Protein AF-A0A914EWS9-F1 (afdb_monomer)

Secondary structure (DSSP, 8-state):
--PPP----------------------S---HHHHHHHHHHHHHHHHHHHHHHS---------SS------------PPPGGG--HHHHHHHHHHHHHHHHHHHHHHHHHHHHHHHHHHHHHHHHHHHHHHHHHHHHHHHHHHHS-GGGSPPP---

Solvent-accessible surface area (backbone atoms only — not comparable to full-atom values): 10194 Å² total; per-residue (Å²): 140,83,80,84,82,80,80,87,74,85,79,76,70,78,76,70,75,77,69,80,69,70,83,88,68,89,67,94,81,73,56,72,68,57,56,52,50,51,54,51,52,51,52,54,55,49,53,55,50,46,69,75,68,51,80,75,71,86,74,88,74,91,90,71,101,62,78,81,75,84,73,72,75,78,74,82,78,74,79,55,82,90,63,68,40,71,70,46,52,56,52,51,53,53,50,53,52,51,50,49,53,52,51,50,54,51,49,52,55,51,52,53,50,50,52,51,50,55,51,50,54,52,51,50,53,52,51,52,52,52,52,49,54,51,50,52,50,51,50,50,49,62,72,72,51,69,80,88,73,64,81,73,82,85,82,128

Radius of gyration: 30.49 Å; Cα contacts (8 Å, |Δi|>4): 4; chains: 1; bounding box: 74×43×93 Å

pLDDT: mean 74.41, std 20.82, range [34.72, 98.31]

Structure (mmCIF, N/CA/C/O backbone):
data_AF-A0A914EWS9-F1
#
_entry.id   AF-A0A914EWS9-F1
#
loop_
_atom_site.group_PDB
_atom_site.id
_atom_site.type_symbol
_atom_site.label_atom_id
_atom_site.label_alt_id
_atom_site.label_comp_id
_atom_site.label_asym_id
_atom_site.label_entity_id
_atom_site.label_seq_id
_atom_site.pdbx_PDB_ins_code
_atom_site.Cartn_x
_atom_site.Cartn_y
_atom_site.Cartn_z
_atom_site.occupancy
_atom_site.B_iso_or_equiv
_atom_site.auth_seq_id
_atom_site.auth_comp_id
_atom_site.auth_asym_id
_atom_site.auth_atom_id
_atom_site.pdbx_PDB_model_num
ATOM 1 N N . MET A 1 1 ? 45.699 1.442 -22.503 1.00 47.38 1 MET A N 1
ATOM 2 C CA . MET A 1 1 ? 45.868 1.583 -21.037 1.00 47.38 1 MET A CA 1
ATOM 3 C C . MET A 1 1 ? 46.146 3.056 -20.791 1.00 47.38 1 MET A C 1
ATOM 5 O O . MET A 1 1 ? 47.055 3.555 -21.425 1.00 47.38 1 MET A O 1
ATOM 9 N N . VAL A 1 2 ? 45.344 3.849 -20.080 1.00 37.62 2 VAL A N 1
ATOM 10 C CA . VAL A 1 2 ? 44.837 3.710 -18.704 1.00 37.62 2 VAL A CA 1
ATOM 11 C C . VAL A 1 2 ? 43.568 4.579 -18.574 1.00 37.62 2 VAL A C 1
ATOM 13 O O . VAL A 1 2 ? 43.561 5.704 -19.063 1.00 37.62 2 VAL A O 1
ATOM 16 N N . TRP A 1 3 ? 42.506 4.079 -17.934 1.00 38.84 3 TRP A N 1
ATOM 17 C CA . TRP A 1 3 ? 41.390 4.910 -17.453 1.00 38.84 3 TRP A CA 1
ATOM 18 C C . TRP A 1 3 ? 41.707 5.326 -16.009 1.00 38.84 3 TRP A C 1
ATOM 20 O O . TRP A 1 3 ? 42.103 4.447 -15.239 1.00 38.84 3 TRP A O 1
ATOM 30 N N . PRO A 1 4 ? 41.580 6.607 -15.614 1.00 47.47 4 PRO A N 1
ATOM 31 C CA . PRO A 1 4 ? 41.816 6.995 -14.230 1.00 47.47 4 PRO A CA 1
ATOM 32 C C . PRO A 1 4 ? 40.690 6.442 -13.350 1.00 47.47 4 PRO A C 1
ATOM 34 O O . PRO A 1 4 ? 39.513 6.488 -13.716 1.00 47.47 4 PRO A O 1
ATOM 37 N N . GLY A 1 5 ? 41.092 5.852 -12.225 1.00 40.59 5 GLY A N 1
ATOM 38 C CA . GLY A 1 5 ? 40.233 5.127 -11.299 1.00 40.59 5 GLY A CA 1
ATOM 39 C C . GLY A 1 5 ? 39.114 5.992 -10.734 1.00 40.59 5 GLY A C 1
ATOM 40 O O . GLY A 1 5 ? 39.328 7.124 -10.307 1.00 40.59 5 GLY A O 1
ATOM 41 N N . VAL A 1 6 ? 37.910 5.426 -10.725 1.00 52.25 6 VAL A N 1
ATOM 42 C CA . VAL A 1 6 ? 36.834 5.879 -9.847 1.00 52.25 6 VAL A CA 1
ATOM 43 C C . VAL A 1 6 ? 37.010 5.079 -8.564 1.00 52.25 6 VAL A C 1
ATOM 45 O O . VAL A 1 6 ? 36.790 3.865 -8.533 1.00 52.25 6 VAL A O 1
ATOM 48 N N . ASP A 1 7 ? 37.492 5.749 -7.524 1.00 42.06 7 ASP A N 1
ATOM 49 C CA . ASP A 1 7 ? 37.582 5.159 -6.201 1.00 42.06 7 ASP A CA 1
ATOM 50 C C . ASP A 1 7 ? 36.176 4.822 -5.709 1.00 42.06 7 ASP A C 1
ATOM 52 O O . ASP A 1 7 ? 35.284 5.666 -5.585 1.00 42.06 7 ASP A O 1
ATOM 56 N N . SER A 1 8 ? 35.985 3.533 -5.447 1.00 51.78 8 SER A N 1
ATOM 57 C CA . SER A 1 8 ? 34.829 2.997 -4.752 1.00 51.78 8 SER A CA 1
ATOM 58 C C . SER A 1 8 ? 34.894 3.412 -3.287 1.00 51.78 8 SER A C 1
ATOM 60 O O . SER A 1 8 ? 35.422 2.690 -2.451 1.00 51.78 8 SER A O 1
ATOM 62 N N . THR A 1 9 ? 34.300 4.553 -2.956 1.00 47.75 9 THR A N 1
ATOM 63 C CA . THR A 1 9 ? 33.787 4.796 -1.603 1.00 47.75 9 THR A CA 1
ATOM 64 C C . THR A 1 9 ? 32.294 5.059 -1.707 1.00 47.75 9 THR A C 1
ATOM 66 O O . THR A 1 9 ? 31.791 6.177 -1.676 1.00 47.75 9 THR A O 1
ATOM 69 N N . ASN A 1 10 ? 31.563 3.960 -1.885 1.00 41.97 10 ASN A N 1
ATOM 70 C CA . ASN A 1 10 ? 30.116 3.924 -1.772 1.00 41.97 10 ASN A CA 1
ATOM 71 C C . ASN A 1 10 ? 29.749 4.112 -0.293 1.00 41.97 10 ASN A C 1
ATOM 73 O O . ASN A 1 10 ? 29.428 3.157 0.408 1.00 41.97 10 ASN A O 1
ATOM 77 N N . ASN A 1 11 ? 29.851 5.344 0.203 1.00 45.88 11 ASN A N 1
ATOM 78 C CA . ASN A 1 11 ? 29.368 5.719 1.525 1.00 45.88 11 ASN A CA 1
ATOM 79 C C . ASN A 1 11 ? 27.869 6.029 1.415 1.00 45.88 11 ASN A C 1
ATOM 81 O O . ASN A 1 11 ? 27.413 7.156 1.593 1.00 45.88 11 ASN A O 1
ATOM 85 N N . TYR A 1 12 ? 27.096 5.007 1.038 1.00 36.50 12 TYR A N 1
ATOM 86 C CA . TYR A 1 12 ? 25.647 5.034 1.164 1.00 36.50 12 TYR A CA 1
ATOM 87 C C . 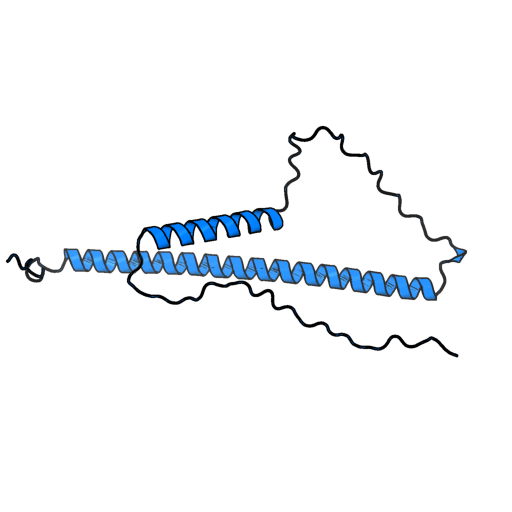TYR A 1 12 ? 25.329 4.709 2.620 1.00 36.50 12 TYR A C 1
ATOM 89 O O . TYR A 1 12 ? 24.977 3.585 2.969 1.00 36.50 12 TYR A O 1
ATOM 97 N N . SER A 1 13 ? 25.519 5.700 3.489 1.00 34.72 13 SER A N 1
ATOM 98 C CA . SER A 1 13 ? 24.879 5.671 4.794 1.00 34.72 13 SER A CA 1
ATOM 99 C C . SER A 1 13 ? 23.375 5.716 4.527 1.00 34.72 13 SER A C 1
ATOM 101 O O . SER A 1 13 ? 22.908 6.689 3.920 1.00 34.72 13 SER A O 1
ATOM 103 N N . PRO A 1 14 ? 22.593 4.686 4.898 1.00 42.50 14 PRO A N 1
ATOM 104 C CA . PRO A 1 14 ? 21.165 4.872 4.961 1.00 42.50 14 PRO A CA 1
ATOM 105 C C . PRO A 1 14 ? 20.979 5.909 6.060 1.00 42.50 14 PRO A C 1
ATOM 107 O O . PRO A 1 14 ? 21.102 5.597 7.243 1.00 42.50 14 PRO A O 1
ATOM 110 N N . GLN A 1 15 ? 20.702 7.156 5.680 1.00 41.22 15 GLN A N 1
ATOM 111 C CA . GLN A 1 15 ? 19.947 8.014 6.571 1.00 41.22 15 GLN A CA 1
ATOM 112 C C . GLN A 1 15 ? 18.634 7.268 6.757 1.00 41.22 15 GLN A C 1
ATOM 114 O O . GLN A 1 15 ? 17.734 7.313 5.917 1.00 41.22 15 GLN A O 1
ATOM 119 N N . THR A 1 16 ? 18.590 6.469 7.818 1.00 43.47 16 THR A N 1
ATOM 120 C CA . THR A 1 16 ? 17.368 6.091 8.479 1.00 43.47 16 THR A CA 1
ATOM 121 C C . THR A 1 16 ? 16.658 7.415 8.668 1.00 43.47 16 THR A C 1
ATOM 123 O O . THR A 1 16 ? 17.039 8.235 9.499 1.00 43.47 16 THR A O 1
ATOM 126 N N . ALA A 1 17 ? 15.686 7.685 7.795 1.00 40.25 17 ALA A N 1
ATOM 127 C CA . ALA A 1 17 ? 14.677 8.665 8.096 1.00 40.25 17 ALA A CA 1
ATOM 128 C C . ALA A 1 17 ? 14.140 8.181 9.433 1.00 40.25 17 ALA A C 1
ATOM 130 O O . ALA A 1 17 ? 13.489 7.135 9.509 1.00 40.25 17 ALA A O 1
ATOM 131 N N . THR A 1 18 ? 14.546 8.867 10.494 1.00 48.56 18 THR A N 1
ATOM 132 C CA . THR A 1 18 ? 13.951 8.759 11.803 1.00 48.56 18 THR A CA 1
ATOM 133 C C . THR A 1 18 ? 12.521 9.210 11.580 1.00 48.56 18 THR A C 1
ATOM 135 O O . THR A 1 18 ? 12.158 10.375 11.717 1.00 48.56 18 THR A O 1
ATOM 138 N N . SER A 1 19 ? 11.686 8.274 11.11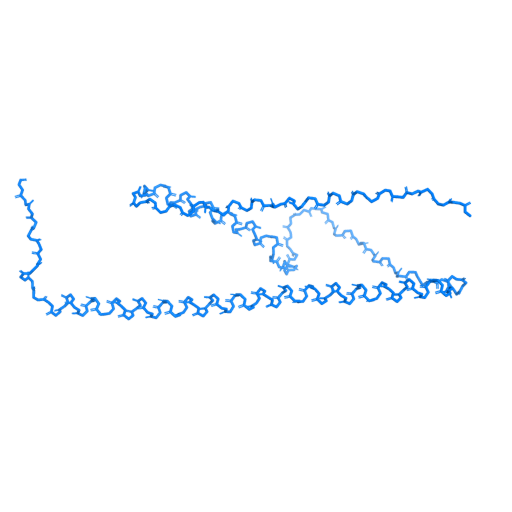8 1.00 48.00 19 SER A N 1
ATOM 139 C CA . SER A 1 19 ? 10.266 8.382 11.326 1.00 48.00 19 SER A CA 1
ATOM 140 C C . SER A 1 19 ? 10.195 8.464 12.833 1.00 48.00 19 SER A C 1
ATOM 142 O O . SER A 1 19 ? 10.530 7.496 13.522 1.00 48.00 19 SER A O 1
ATOM 144 N N . ASN A 1 20 ? 9.886 9.652 13.333 1.00 50.28 20 ASN A N 1
ATOM 145 C CA . ASN A 1 20 ? 9.499 9.853 14.711 1.00 50.28 20 ASN A CA 1
ATOM 146 C C . ASN A 1 20 ? 8.178 9.094 14.880 1.00 50.28 20 ASN A C 1
ATOM 148 O O . ASN A 1 20 ? 7.094 9.668 14.886 1.00 50.28 20 ASN A O 1
ATOM 152 N N . PHE A 1 21 ? 8.276 7.766 14.889 1.00 45.75 21 PHE A N 1
ATOM 153 C CA . PHE A 1 21 ? 7.257 6.869 15.359 1.00 45.75 21 PHE A CA 1
ATOM 154 C C . PHE A 1 21 ? 7.233 7.140 16.850 1.00 45.75 21 PHE A C 1
ATOM 156 O O . PHE A 1 21 ? 8.215 6.889 17.550 1.00 45.75 21 PHE A O 1
ATOM 163 N N . PHE A 1 22 ? 6.169 7.826 17.258 1.00 56.34 22 PHE A N 1
ATOM 164 C CA . PHE A 1 22 ? 5.946 8.325 18.602 1.00 56.34 22 PHE A CA 1
ATOM 165 C C . PHE A 1 22 ? 6.435 7.321 19.654 1.00 56.34 22 PHE A C 1
ATOM 167 O O . PHE A 1 22 ? 6.169 6.124 19.505 1.00 56.34 22 PHE A O 1
ATOM 174 N N . PRO A 1 23 ? 7.121 7.770 20.721 1.00 48.28 23 PRO A N 1
ATOM 175 C CA . PRO A 1 23 ? 7.415 6.889 21.834 1.00 48.28 23 PRO A CA 1
ATOM 176 C C . PRO A 1 23 ? 6.072 6.414 22.387 1.00 48.28 23 PRO A C 1
ATOM 178 O O . PRO A 1 23 ? 5.293 7.200 22.925 1.00 48.28 23 PRO A O 1
ATOM 181 N N . VAL A 1 24 ? 5.778 5.128 22.203 1.00 48.66 24 VAL A N 1
ATOM 182 C CA . VAL A 1 24 ? 4.608 4.464 22.775 1.00 48.66 24 VAL A CA 1
ATOM 183 C C . VAL A 1 24 ? 4.885 4.275 24.268 1.00 48.66 24 VAL A C 1
ATOM 185 O O . VAL A 1 24 ? 5.193 3.187 24.737 1.00 48.66 24 VAL A O 1
ATOM 188 N N . GLY A 1 25 ? 4.876 5.380 25.008 1.00 41.03 25 GLY A N 1
ATOM 189 C CA . GLY A 1 25 ? 4.860 5.402 26.459 1.00 41.03 25 GLY A CA 1
ATOM 190 C C . GLY A 1 25 ? 3.428 5.643 26.903 1.00 41.03 25 GLY A C 1
ATOM 191 O O . GLY A 1 25 ? 2.986 6.785 26.934 1.00 41.03 25 GLY A O 1
ATOM 192 N N . PHE A 1 26 ? 2.695 4.579 27.223 1.00 46.72 26 PHE A N 1
ATOM 193 C CA . PHE A 1 26 ? 1.396 4.702 27.880 1.00 46.72 26 PHE A CA 1
ATOM 194 C C . PHE A 1 26 ? 1.627 5.151 29.326 1.00 46.72 26 PHE A C 1
ATOM 196 O O . PHE A 1 26 ? 1.891 4.329 30.201 1.00 46.72 26 PHE A O 1
ATOM 203 N N . LYS A 1 27 ? 1.568 6.461 29.575 1.00 50.47 27 LYS A N 1
ATOM 204 C CA . LYS A 1 27 ? 1.330 7.000 30.916 1.00 50.47 27 LYS A CA 1
ATOM 205 C C . LYS A 1 27 ? -0.171 7.254 31.027 1.00 50.47 27 LYS A C 1
ATOM 207 O O . LYS A 1 27 ? -0.779 7.788 30.111 1.00 50.47 27 LYS A O 1
ATOM 212 N N . THR A 1 28 ? -0.782 6.767 32.096 1.00 53.34 28 THR A N 1
ATOM 213 C CA . THR A 1 28 ? -2.240 6.625 32.234 1.00 53.34 28 THR A CA 1
ATOM 214 C C . THR A 1 28 ? -2.973 7.880 32.718 1.00 53.34 28 THR A C 1
ATOM 216 O O . THR A 1 28 ? -4.176 7.804 32.924 1.00 53.34 28 THR A O 1
ATOM 219 N N . ASP A 1 29 ? -2.307 9.034 32.814 1.00 59.72 29 ASP A N 1
ATOM 220 C CA . ASP A 1 29 ? -2.917 10.296 33.261 1.00 59.72 29 ASP A CA 1
ATOM 221 C C . ASP A 1 29 ? -2.790 11.373 32.174 1.00 59.72 29 ASP A C 1
ATOM 223 O O . ASP A 1 29 ? -1.934 12.255 32.217 1.00 59.72 29 ASP A O 1
ATOM 227 N N . GLU A 1 30 ? -3.623 11.275 31.141 1.00 60.81 30 GLU A N 1
ATOM 228 C CA . GLU A 1 30 ? -3.510 12.113 29.945 1.00 60.81 30 GLU A CA 1
ATOM 229 C C . GLU A 1 30 ? -4.530 13.261 29.980 1.00 60.81 30 GLU A C 1
ATOM 231 O O . GLU A 1 30 ? -5.741 13.067 29.862 1.00 60.81 30 GLU A O 1
ATOM 236 N N . ASN A 1 31 ? -4.029 14.489 30.137 1.00 78.44 31 ASN A N 1
ATOM 237 C CA . ASN A 1 31 ? -4.804 15.728 30.055 1.00 78.44 31 ASN A CA 1
ATOM 238 C C . ASN A 1 31 ? -5.521 15.812 28.693 1.00 78.44 31 ASN A C 1
ATOM 240 O O . ASN A 1 31 ? -4.891 15.654 27.649 1.00 78.44 31 ASN A O 1
ATOM 244 N N . ALA A 1 32 ? -6.825 16.118 28.680 1.00 75.62 32 ALA A N 1
ATOM 245 C CA . ALA A 1 32 ? -7.636 16.192 27.458 1.00 75.62 32 ALA A CA 1
ATOM 246 C C . ALA A 1 32 ? -7.017 17.082 26.361 1.00 75.62 32 ALA A C 1
ATOM 248 O O . ALA A 1 32 ? -7.178 16.807 25.172 1.00 75.62 32 ALA A O 1
ATOM 249 N N . LYS A 1 33 ? -6.266 18.121 26.750 1.00 76.44 33 LYS A N 1
ATOM 250 C CA . LYS A 1 33 ? -5.546 19.001 25.818 1.00 76.44 33 LYS A CA 1
ATOM 251 C C . LYS A 1 33 ? -4.424 18.282 25.062 1.00 76.44 33 LYS A C 1
ATOM 253 O O . LYS A 1 33 ? -4.235 18.549 23.880 1.00 76.44 33 LYS A O 1
ATOM 258 N N . ASP A 1 34 ? -3.727 17.356 25.713 1.00 81.56 34 ASP A N 1
ATOM 259 C CA . ASP A 1 34 ? -2.625 16.600 25.111 1.00 81.56 34 ASP A CA 1
ATOM 260 C C . ASP A 1 34 ? -3.143 15.555 24.108 1.00 81.56 34 ASP A C 1
ATOM 262 O O . ASP A 1 34 ? -2.637 15.427 22.992 1.00 81.56 34 ASP A O 1
ATOM 266 N N . ILE A 1 35 ? -4.260 14.893 24.431 1.00 81.62 35 ILE A N 1
ATOM 267 C CA . ILE A 1 35 ? -4.941 13.970 23.506 1.00 81.62 35 ILE A CA 1
ATOM 268 C C . ILE A 1 35 ? -5.376 14.704 22.230 1.00 81.62 35 ILE A C 1
ATOM 270 O O . ILE A 1 35 ? -5.118 14.228 21.122 1.00 81.62 35 ILE A O 1
ATOM 274 N N . GLN A 1 36 ? -6.003 15.876 22.376 1.00 86.00 36 GLN A N 1
ATOM 275 C CA . GLN A 1 36 ? -6.417 16.703 21.239 1.00 86.00 36 GLN A CA 1
ATOM 276 C C . GLN A 1 36 ? -5.214 17.145 20.399 1.00 86.00 36 GLN A C 1
ATOM 278 O O . GLN A 1 36 ? -5.250 17.061 19.171 1.00 86.00 36 GLN A O 1
ATOM 283 N N . GLN A 1 37 ? -4.119 17.547 21.048 1.00 88.50 37 GLN A N 1
ATOM 284 C CA . GLN A 1 37 ? -2.894 17.936 20.357 1.00 88.50 37 GLN A CA 1
ATOM 285 C C . GLN A 1 37 ? -2.301 16.780 19.542 1.00 88.50 37 GLN A C 1
ATOM 287 O O . GLN A 1 37 ? -1.921 16.985 18.387 1.00 88.50 37 GLN A O 1
ATOM 292 N N . ARG A 1 38 ? -2.271 15.556 20.085 1.00 87.12 38 ARG A N 1
ATOM 293 C CA . ARG A 1 38 ? -1.802 14.372 19.346 1.00 87.12 38 ARG A CA 1
ATOM 294 C C . ARG A 1 38 ? -2.698 14.015 18.171 1.00 87.12 38 ARG A C 1
ATOM 296 O O . ARG A 1 38 ? -2.189 13.718 17.092 1.00 87.12 38 ARG A O 1
ATOM 303 N N . GLN A 1 39 ? -4.016 14.057 18.360 1.00 87.94 39 GLN A N 1
ATOM 304 C CA . GLN A 1 39 ? -4.973 13.815 17.280 1.00 87.94 39 GLN A CA 1
ATOM 305 C C . GLN A 1 39 ? -4.797 14.835 16.151 1.00 87.94 39 GLN A C 1
ATOM 307 O O . GLN A 1 39 ? -4.743 14.457 14.980 1.00 87.94 39 GLN A O 1
ATOM 312 N N . TYR A 1 40 ? -4.623 16.110 16.502 1.00 89.38 40 TYR A N 1
ATOM 313 C CA . TYR A 1 40 ? -4.369 17.173 15.538 1.00 89.38 40 TYR A CA 1
ATOM 314 C C . TYR A 1 40 ? -3.036 16.979 14.802 1.00 89.38 40 TYR A C 1
ATOM 316 O O . TYR A 1 40 ? -2.991 17.056 13.575 1.00 89.38 40 TYR A O 1
ATOM 324 N N . ALA A 1 41 ? -1.957 16.661 15.523 1.00 90.38 41 ALA A N 1
ATOM 325 C CA . ALA A 1 41 ? -0.652 16.386 14.924 1.00 90.38 41 ALA A CA 1
ATOM 326 C C . ALA A 1 41 ? -0.714 15.202 13.944 1.00 90.38 41 ALA A C 1
ATOM 328 O O . ALA A 1 41 ? -0.234 15.306 12.815 1.00 90.38 41 ALA A O 1
ATOM 329 N N . PHE A 1 42 ? -1.371 14.107 14.338 1.00 91.06 42 PHE A N 1
ATOM 330 C CA . PHE A 1 42 ? -1.581 12.945 13.477 1.00 91.06 42 PHE A CA 1
ATOM 331 C C . PHE A 1 42 ? -2.368 13.301 12.209 1.00 91.06 42 PHE A C 1
ATOM 333 O O . PHE A 1 42 ? -1.953 12.939 11.107 1.00 91.06 42 PHE A O 1
ATOM 340 N N . ALA A 1 43 ? -3.469 14.048 12.345 1.00 90.25 43 ALA A N 1
ATOM 341 C CA . ALA A 1 43 ? -4.290 14.471 11.214 1.00 90.25 43 ALA A CA 1
ATOM 342 C C . ALA A 1 43 ? -3.494 15.319 10.206 1.00 90.25 43 ALA A C 1
ATOM 344 O O . ALA A 1 43 ? -3.608 15.104 8.998 1.00 90.25 43 ALA A O 1
ATOM 345 N N . GLN A 1 44 ? -2.635 16.224 10.687 1.00 90.38 44 GLN A N 1
ATOM 346 C CA . GLN A 1 44 ? -1.782 17.049 9.830 1.00 90.38 44 GLN A CA 1
ATOM 347 C C . GLN A 1 44 ? -0.744 16.217 9.066 1.00 90.38 44 GLN A C 1
ATOM 349 O O . GLN A 1 44 ? -0.593 16.370 7.851 1.00 90.38 44 GLN A O 1
ATOM 354 N N . THR A 1 45 ? -0.060 15.288 9.740 1.00 91.06 45 THR A N 1
ATOM 355 C CA . THR A 1 45 ? 0.896 14.382 9.082 1.00 91.06 45 THR A CA 1
ATOM 356 C C . THR A 1 45 ? 0.202 13.481 8.060 1.00 91.06 45 THR A C 1
ATOM 358 O O . THR A 1 45 ? 0.725 13.258 6.966 1.00 91.06 45 THR A O 1
ATOM 361 N N . TYR A 1 46 ? -0.998 12.993 8.374 1.00 88.75 46 TYR A N 1
ATOM 362 C CA . TYR A 1 46 ? -1.771 12.164 7.457 1.00 88.75 46 TYR A CA 1
ATOM 363 C C . TYR A 1 46 ? -2.237 12.946 6.220 1.00 88.75 46 TYR A C 1
ATOM 365 O O . TYR A 1 46 ? -2.101 12.454 5.100 1.00 88.75 46 TYR A O 1
ATOM 373 N N . ALA A 1 47 ? -2.692 14.192 6.385 1.00 86.81 47 ALA A N 1
ATOM 374 C CA . ALA A 1 47 ? -3.039 15.069 5.267 1.00 86.81 47 ALA A CA 1
ATOM 375 C C . ALA A 1 47 ? -1.838 15.312 4.335 1.00 86.81 47 ALA A C 1
ATOM 377 O O . ALA A 1 47 ? -1.967 15.222 3.112 1.00 86.81 47 ALA A O 1
ATOM 378 N N . GLN A 1 48 ? -0.645 15.539 4.895 1.00 85.06 48 GLN A N 1
ATOM 379 C CA . GLN A 1 48 ? 0.592 15.638 4.114 1.00 85.06 48 GLN A CA 1
ATOM 380 C C . GLN A 1 48 ? 0.888 14.338 3.356 1.00 85.06 48 GLN A C 1
ATOM 382 O O . GLN A 1 48 ? 1.156 14.381 2.157 1.00 85.06 48 GLN A O 1
ATOM 387 N N . TYR A 1 49 ? 0.784 13.178 4.013 1.00 86.94 49 TYR A N 1
ATOM 388 C CA . TYR A 1 49 ? 0.971 11.877 3.364 1.00 86.94 49 TYR A CA 1
ATOM 389 C C . TYR A 1 49 ? 0.021 11.680 2.173 1.00 86.94 49 TYR A C 1
ATOM 391 O O . TYR A 1 49 ? 0.472 11.248 1.105 1.00 86.94 49 TYR A O 1
ATOM 399 N N . LEU A 1 50 ? -1.259 12.039 2.325 1.00 86.75 50 LEU A N 1
ATOM 400 C CA . LEU A 1 50 ? -2.251 11.956 1.252 1.00 86.75 50 LEU A CA 1
ATOM 401 C C . LEU A 1 50 ? -1.908 12.876 0.076 1.00 86.75 50 LEU A C 1
ATOM 403 O O . LEU A 1 50 ? -2.022 12.441 -1.067 1.00 86.75 50 LEU A O 1
ATOM 407 N N . ASN A 1 51 ? -1.405 14.088 0.314 1.00 83.69 51 ASN A N 1
ATOM 408 C CA . ASN A 1 51 ? -0.971 14.977 -0.772 1.00 83.69 51 ASN A CA 1
ATOM 409 C C . ASN A 1 51 ? 0.143 14.366 -1.644 1.00 83.69 51 ASN A C 1
ATOM 411 O O . ASN A 1 51 ? 0.164 14.596 -2.851 1.00 83.69 51 ASN A O 1
ATOM 415 N N . PHE A 1 52 ? 1.046 13.569 -1.061 1.00 76.38 52 PHE A N 1
ATOM 416 C CA . PHE A 1 52 ? 2.153 12.942 -1.797 1.00 76.38 52 PHE A CA 1
ATOM 417 C C . PHE A 1 52 ? 1.797 11.606 -2.462 1.00 76.38 52 PHE A C 1
ATOM 419 O O . PHE A 1 52 ? 2.441 11.225 -3.440 1.00 76.38 52 PHE A O 1
ATOM 426 N N . HIS A 1 53 ? 0.816 10.874 -1.926 1.00 76.25 53 HIS A N 1
ATOM 427 C CA . HIS A 1 53 ? 0.546 9.485 -2.324 1.00 76.25 53 HIS A CA 1
ATOM 428 C C . HIS A 1 53 ? -0.822 9.271 -2.967 1.00 76.25 53 HIS A C 1
ATOM 430 O O . HIS A 1 53 ? -1.059 8.198 -3.521 1.00 76.25 53 HIS A O 1
ATOM 436 N N . THR A 1 54 ? -1.715 10.262 -2.929 1.00 69.88 54 THR A N 1
ATOM 437 C CA . THR A 1 54 ? -2.910 10.220 -3.768 1.00 69.88 54 THR A CA 1
ATOM 438 C C . THR A 1 54 ? -2.479 10.461 -5.215 1.00 69.88 54 THR A C 1
ATOM 440 O O . THR A 1 54 ? -1.832 11.471 -5.511 1.00 69.88 54 THR A O 1
ATOM 443 N N . PRO A 1 55 ? -2.793 9.550 -6.152 1.00 55.22 55 PRO A N 1
ATOM 444 C CA . PRO A 1 55 ? -2.689 9.889 -7.553 1.00 55.22 55 PRO A CA 1
ATOM 445 C C . PRO A 1 55 ? -3.746 10.963 -7.769 1.00 55.22 55 PRO A C 1
ATOM 447 O O . PRO A 1 55 ? -4.938 10.663 -7.780 1.00 55.22 55 PRO A O 1
ATOM 450 N N . GLN A 1 56 ? -3.317 12.220 -7.870 1.00 53.69 56 GLN A N 1
ATOM 451 C CA . GLN A 1 56 ? -4.161 13.304 -8.346 1.00 53.69 56 GLN A CA 1
ATOM 452 C C . GLN A 1 56 ? -4.753 12.823 -9.674 1.00 53.69 56 GLN A C 1
ATOM 454 O O . GLN A 1 56 ? -4.080 12.822 -10.708 1.00 53.69 56 GLN A O 1
ATOM 459 N N . ARG A 1 57 ? -6.006 12.352 -9.648 1.00 49.38 57 ARG A N 1
ATOM 460 C CA . ARG A 1 57 ? -6.846 12.328 -10.838 1.00 49.38 57 ARG A CA 1
ATOM 461 C C . ARG A 1 57 ? -6.810 13.776 -11.274 1.00 49.38 57 ARG A C 1
ATOM 463 O O . ARG A 1 57 ? -7.244 14.630 -10.513 1.00 49.38 57 ARG A O 1
ATOM 470 N N . SER A 1 58 ? -6.183 14.056 -12.405 1.00 47.69 58 SER A N 1
ATOM 471 C CA . SER A 1 58 ? -6.000 15.396 -12.943 1.00 47.69 58 SER A CA 1
ATOM 472 C C . SER A 1 58 ? -7.363 16.036 -13.229 1.00 47.69 58 SER A C 1
ATOM 474 O O . SER A 1 58 ? -7.808 16.113 -14.367 1.00 47.69 58 SER A O 1
ATOM 476 N N . SER A 1 59 ? -8.056 16.486 -12.184 1.00 44.94 59 SER A N 1
ATOM 477 C CA . SER A 1 59 ? -9.161 17.421 -12.269 1.00 44.94 59 SER A CA 1
ATOM 478 C C . SER A 1 59 ? -8.536 18.800 -12.379 1.00 44.94 59 SER A C 1
ATOM 480 O O . SER A 1 59 ? -8.223 19.460 -11.391 1.00 44.94 59 SER A O 1
ATOM 482 N N . SER A 1 60 ? -8.287 19.201 -13.617 1.00 47.75 60 SER A N 1
ATOM 483 C CA . SER A 1 60 ? -7.934 20.562 -13.983 1.00 47.75 60 SER A CA 1
ATOM 484 C C . SER A 1 60 ? -9.003 21.532 -13.475 1.00 47.75 60 SER A C 1
ATOM 486 O O . SER A 1 60 ? -10.036 21.674 -14.122 1.00 47.75 60 SER A O 1
ATOM 488 N N . THR A 1 61 ? -8.769 22.208 -12.347 1.00 40.00 61 THR A N 1
ATOM 489 C CA . THR A 1 61 ? -9.574 23.380 -11.977 1.00 40.00 61 THR A CA 1
ATOM 490 C C . THR A 1 61 ? -8.719 24.453 -11.295 1.00 40.00 61 THR A C 1
ATOM 492 O O . THR A 1 61 ? -8.411 24.373 -10.114 1.00 40.00 61 THR A O 1
ATOM 495 N N . LEU A 1 62 ? -8.320 25.427 -12.121 1.00 52.34 62 LEU A N 1
ATOM 496 C CA . LEU A 1 62 ? -8.368 26.879 -11.894 1.00 52.34 62 LEU A CA 1
ATOM 497 C C . LEU A 1 62 ? -7.771 27.443 -10.588 1.00 52.34 62 LEU A C 1
ATOM 499 O O . LEU A 1 62 ? -8.496 27.711 -9.639 1.00 52.34 62 LEU A O 1
ATOM 503 N N . SER A 1 63 ? -6.470 27.754 -10.610 1.00 45.19 63 SER A N 1
ATOM 504 C CA . SER A 1 63 ? -5.876 28.925 -9.931 1.00 45.19 63 SER A CA 1
ATOM 505 C C . SER A 1 63 ? -4.378 29.009 -10.259 1.00 45.19 63 SER A C 1
ATOM 507 O O . SER A 1 63 ? -3.540 28.478 -9.539 1.00 45.19 63 SER A O 1
ATOM 509 N N . SER A 1 64 ? -4.050 29.584 -11.417 1.00 44.06 64 SER A N 1
ATOM 510 C CA . SER A 1 64 ? -2.796 30.294 -11.729 1.00 44.06 64 SER A CA 1
ATOM 511 C C . SER A 1 64 ? -2.777 30.542 -13.239 1.00 44.06 64 SER A C 1
ATOM 513 O O . SER A 1 64 ? -2.972 29.632 -14.042 1.00 44.06 64 SER A O 1
ATOM 515 N N . THR A 1 65 ? -2.606 31.799 -13.621 1.00 46.88 65 THR A N 1
ATOM 516 C CA . THR A 1 65 ? -2.707 32.392 -14.961 1.00 46.88 65 THR A CA 1
ATOM 517 C C . THR A 1 65 ? -1.571 32.004 -15.917 1.00 46.88 65 THR A C 1
ATOM 519 O O . THR A 1 65 ? -1.079 32.829 -16.685 1.00 46.88 65 THR A O 1
ATOM 522 N N . HIS A 1 66 ? -1.181 30.731 -15.951 1.00 47.97 66 HIS A N 1
ATOM 523 C CA . HIS A 1 66 ? -0.287 30.216 -16.983 1.00 47.97 66 HIS A CA 1
ATOM 524 C C . HIS A 1 66 ? -1.017 29.155 -17.815 1.00 47.97 66 HIS A C 1
ATOM 526 O O . HIS A 1 66 ? -1.429 28.135 -17.258 1.00 47.97 66 HIS A O 1
ATOM 532 N N . PRO A 1 67 ? -1.195 29.347 -19.141 1.00 49.19 67 PRO A N 1
ATOM 533 C CA . PRO A 1 67 ? -1.630 28.246 -19.993 1.00 49.19 67 PRO A CA 1
ATOM 534 C C . PRO A 1 67 ? -0.642 27.085 -19.802 1.00 49.19 67 PRO A C 1
ATOM 536 O O . PRO A 1 67 ? 0.559 27.352 -19.659 1.00 49.19 67 PRO A O 1
ATOM 539 N N . PRO A 1 68 ? -1.092 25.812 -19.786 1.00 55.28 68 PRO A N 1
ATOM 540 C CA . PRO A 1 68 ? -0.162 24.697 -19.787 1.00 55.28 68 PRO A CA 1
ATOM 541 C C . PRO A 1 68 ? 0.745 24.908 -20.992 1.00 55.28 68 PRO A C 1
ATOM 543 O O . PRO A 1 68 ? 0.279 24.887 -22.133 1.00 55.28 68 PRO A O 1
ATOM 546 N N . SER A 1 69 ? 2.024 25.207 -20.744 1.00 58.41 69 SER A N 1
ATOM 547 C CA . SER A 1 69 ? 2.990 25.279 -21.828 1.00 58.41 69 SER A CA 1
ATOM 548 C C . SER A 1 69 ? 2.840 23.969 -22.591 1.00 58.41 69 SER A C 1
ATOM 550 O O . SER A 1 69 ? 2.918 22.885 -22.008 1.00 58.41 69 SER A O 1
ATOM 552 N N . ASN A 1 70 ? 2.481 24.070 -23.869 1.00 59.28 70 ASN A N 1
ATOM 553 C CA . ASN A 1 70 ? 2.384 22.932 -24.763 1.00 59.28 70 ASN A CA 1
ATOM 554 C C . ASN A 1 70 ? 3.804 22.387 -24.933 1.00 59.28 70 ASN A C 1
ATOM 556 O O . ASN A 1 70 ? 4.475 22.663 -25.928 1.00 59.28 70 ASN A O 1
ATOM 560 N N . ILE A 1 71 ? 4.296 21.649 -23.935 1.00 64.62 71 ILE A N 1
ATOM 561 C CA . ILE A 1 71 ? 5.525 20.880 -24.023 1.00 64.62 71 ILE A CA 1
ATOM 562 C C . ILE A 1 71 ? 5.191 19.763 -24.999 1.00 64.62 71 ILE A C 1
ATOM 564 O O . ILE A 1 71 ? 4.719 18.688 -24.625 1.00 64.62 71 ILE A O 1
ATOM 568 N N . LYS A 1 72 ? 5.382 20.052 -26.287 1.00 68.50 72 LYS A N 1
ATOM 569 C CA . LYS A 1 72 ? 5.367 19.053 -27.347 1.00 68.50 72 LYS A CA 1
ATOM 570 C C . LYS A 1 72 ? 6.359 17.983 -26.909 1.00 68.50 72 LYS A C 1
ATOM 572 O O . LYS A 1 72 ? 7.561 18.248 -26.833 1.00 68.50 72 LYS A O 1
ATOM 577 N N . LYS A 1 73 ? 5.853 16.805 -26.526 1.00 67.44 73 LYS A N 1
ATOM 578 C CA . LYS A 1 73 ? 6.692 15.656 -26.176 1.00 67.44 73 LYS A CA 1
ATOM 579 C C . LYS A 1 73 ? 7.638 15.453 -27.354 1.00 67.44 73 LYS A C 1
ATOM 581 O O . LYS A 1 73 ? 7.172 15.210 -28.462 1.00 67.44 73 LYS A O 1
ATOM 586 N N . LYS A 1 74 ? 8.943 15.646 -27.131 1.00 72.31 74 LYS A N 1
ATOM 587 C CA . LYS A 1 74 ? 9.948 15.476 -28.184 1.00 72.31 74 LYS A CA 1
ATOM 588 C C . LYS A 1 74 ? 9.791 14.066 -28.733 1.00 72.31 74 LYS A C 1
ATOM 590 O O . LYS A 1 74 ? 9.893 13.103 -27.972 1.00 72.31 74 LYS A O 1
ATOM 595 N N . GLU A 1 75 ? 9.511 13.961 -30.027 1.00 76.88 75 GLU A N 1
ATOM 596 C CA . GLU A 1 75 ? 9.436 12.663 -30.678 1.00 76.88 75 GLU A CA 1
ATOM 597 C C . GLU A 1 75 ? 10.770 11.933 -30.485 1.00 76.88 75 GLU A C 1
ATOM 599 O O . GLU A 1 75 ? 11.839 12.553 -30.588 1.00 76.88 75 GLU A O 1
ATOM 604 N N . PRO A 1 76 ? 10.737 10.634 -30.147 1.00 73.94 76 PRO A N 1
ATOM 605 C CA . PRO A 1 76 ? 11.953 9.874 -29.932 1.00 73.94 76 PRO A CA 1
ATOM 606 C C . PRO A 1 76 ? 12.747 9.834 -31.240 1.00 73.94 76 PRO A C 1
ATOM 608 O O . PRO A 1 76 ? 12.339 9.201 -32.214 1.00 73.94 76 PRO A O 1
ATOM 611 N N . LYS A 1 77 ? 13.899 10.514 -31.259 1.00 72.94 77 LYS A N 1
ATOM 612 C CA . LYS A 1 77 ? 14.833 10.461 -32.386 1.00 72.94 77 LYS A CA 1
ATOM 613 C C . LYS A 1 77 ? 15.293 9.014 -32.553 1.00 72.94 77 LYS A C 1
ATOM 615 O O . LYS A 1 77 ? 15.914 8.450 -31.652 1.00 72.94 77 LYS A O 1
ATOM 620 N N . LYS A 1 78 ? 14.950 8.402 -33.689 1.00 72.81 78 LYS A N 1
ATOM 621 C CA . LYS A 1 78 ? 15.423 7.058 -34.040 1.00 72.81 78 LYS A CA 1
ATOM 622 C C . LYS A 1 78 ? 16.948 7.104 -34.134 1.00 72.81 78 LYS A C 1
ATOM 624 O O . LYS A 1 78 ? 17.488 7.999 -34.779 1.00 72.81 78 LYS A O 1
ATOM 629 N N . VAL A 1 79 ? 17.623 6.159 -33.481 1.00 73.00 79 VAL A N 1
ATOM 630 C CA . VAL A 1 79 ? 19.086 6.047 -33.563 1.00 73.00 79 VAL A CA 1
ATOM 631 C C . VAL A 1 79 ? 19.469 5.761 -35.024 1.00 73.00 79 VAL A C 1
ATOM 633 O O . VAL A 1 79 ? 18.921 4.809 -35.595 1.00 73.00 79 VAL A O 1
ATOM 636 N N . PRO A 1 80 ? 20.344 6.574 -35.648 1.00 78.44 80 PRO A N 1
ATOM 637 C CA . PRO A 1 80 ? 20.787 6.384 -37.027 1.00 78.44 80 PRO A CA 1
ATOM 638 C C . PRO A 1 80 ? 21.387 4.992 -37.272 1.00 78.44 80 PRO A C 1
ATOM 640 O O . PRO A 1 80 ? 22.036 4.423 -36.397 1.00 78.44 80 PRO A O 1
ATOM 643 N N . GLU A 1 81 ? 21.225 4.455 -38.487 1.00 63.66 81 GLU A N 1
ATOM 644 C CA . GLU A 1 81 ? 21.682 3.102 -38.873 1.00 63.66 81 GLU A CA 1
ATOM 645 C C . GLU A 1 81 ? 23.177 2.863 -38.580 1.00 63.66 81 GLU A C 1
ATOM 647 O O . GLU A 1 81 ? 23.568 1.770 -38.186 1.00 63.66 81 GLU A O 1
ATOM 652 N N . LYS A 1 82 ? 23.998 3.916 -38.695 1.00 64.06 82 LYS A N 1
ATOM 653 C CA . LYS A 1 82 ? 25.457 3.898 -38.494 1.00 64.06 82 LYS A CA 1
ATOM 654 C C . LYS A 1 82 ? 25.883 3.750 -37.023 1.00 64.06 82 LYS A C 1
ATOM 656 O O . LYS A 1 82 ? 27.022 3.390 -36.758 1.00 64.06 82 LYS A O 1
ATOM 661 N N . GLU A 1 83 ? 24.979 4.015 -36.077 1.00 65.44 83 GLU A N 1
ATOM 662 C CA . GLU A 1 83 ? 25.223 3.951 -34.625 1.00 65.44 83 GLU A CA 1
ATOM 663 C C . GLU A 1 83 ? 24.630 2.690 -33.978 1.00 65.44 83 GLU A C 1
ATOM 665 O O . GLU A 1 83 ? 24.822 2.442 -32.786 1.00 65.44 83 GLU A O 1
ATOM 670 N N . LYS A 1 84 ? 23.938 1.848 -34.760 1.00 74.12 84 LYS A N 1
ATOM 671 C CA . LYS A 1 84 ? 23.464 0.522 -34.336 1.00 74.12 84 LYS A CA 1
ATOM 672 C C . LYS A 1 84 ? 24.618 -0.489 -34.326 1.00 74.12 84 LYS A C 1
ATOM 674 O O . LYS A 1 84 ? 24.552 -1.540 -34.959 1.00 74.12 84 LYS A O 1
ATOM 679 N N . THR A 1 85 ? 25.685 -0.155 -33.616 1.00 84.31 85 THR A N 1
ATOM 680 C CA . THR A 1 85 ? 26.828 -1.037 -33.383 1.00 84.31 85 THR A CA 1
ATOM 681 C C . THR A 1 85 ? 26.447 -2.166 -32.422 1.00 84.31 85 THR A C 1
ATOM 683 O O . THR A 1 85 ? 25.431 -2.102 -31.720 1.00 84.31 85 THR A O 1
ATOM 686 N N . GLU A 1 86 ? 27.277 -3.205 -32.347 1.00 84.12 86 GLU A N 1
ATOM 687 C CA . GLU A 1 86 ? 27.080 -4.299 -31.388 1.00 84.12 86 GLU A CA 1
ATOM 688 C C . GLU A 1 86 ? 27.096 -3.794 -29.931 1.00 84.12 86 GLU A C 1
ATOM 690 O O . GLU A 1 86 ? 26.292 -4.196 -29.091 1.00 84.12 86 GLU A O 1
ATOM 695 N N . GLU A 1 87 ? 27.922 -2.784 -29.657 1.00 86.56 87 GLU A N 1
ATOM 696 C CA . GLU A 1 87 ? 27.991 -2.106 -28.364 1.00 86.56 87 GLU A CA 1
ATOM 697 C C . GLU A 1 87 ? 26.677 -1.375 -28.003 1.00 86.56 87 GLU A C 1
ATOM 699 O O . GLU A 1 87 ? 26.226 -1.401 -26.852 1.00 86.56 87 GLU A O 1
ATOM 704 N N . TYR A 1 88 ? 26.009 -0.751 -28.983 1.00 88.06 88 TYR A N 1
ATOM 705 C CA . TYR A 1 88 ? 24.683 -0.158 -28.782 1.00 88.06 88 TYR A CA 1
ATOM 706 C C . TYR A 1 88 ? 23.631 -1.221 -28.442 1.00 88.06 88 TYR A C 1
ATOM 708 O O . TYR A 1 88 ? 22.826 -1.018 -27.526 1.00 88.06 88 TYR A O 1
ATOM 716 N N . ARG A 1 89 ? 23.646 -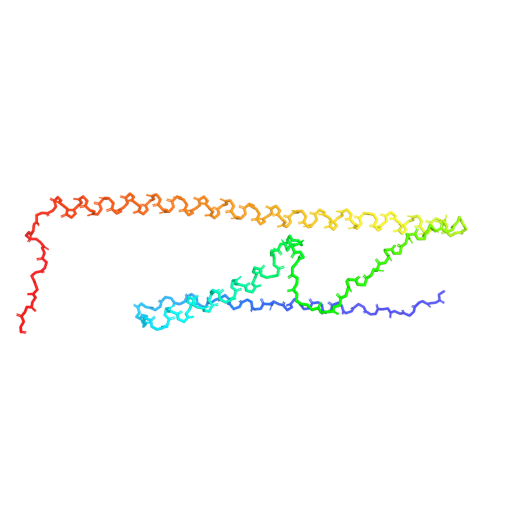2.366 -29.138 1.00 87.88 89 ARG A N 1
ATOM 717 C CA . ARG A 1 89 ? 22.706 -3.471 -28.883 1.00 87.88 89 ARG A CA 1
ATOM 718 C C . ARG A 1 89 ? 22.842 -4.000 -27.460 1.00 87.88 89 ARG A C 1
ATOM 720 O O . ARG A 1 89 ? 21.835 -4.076 -26.754 1.00 87.88 89 ARG A O 1
ATOM 727 N N . ALA A 1 90 ? 24.069 -4.255 -27.006 1.00 90.31 90 ALA A N 1
ATOM 728 C CA . ALA A 1 90 ? 24.340 -4.702 -25.641 1.00 90.31 90 ALA A CA 1
ATOM 729 C C . ALA A 1 90 ? 23.806 -3.710 -24.588 1.00 90.31 90 ALA A C 1
ATOM 731 O O . ALA A 1 90 ? 23.094 -4.098 -23.655 1.00 90.31 90 ALA A O 1
ATOM 732 N N . ARG A 1 91 ? 24.053 -2.401 -24.772 1.00 92.25 91 ARG A N 1
ATOM 733 C CA . ARG A 1 91 ? 23.493 -1.349 -23.900 1.00 92.25 91 ARG A CA 1
ATOM 734 C C . ARG A 1 91 ? 21.964 -1.348 -23.892 1.00 92.25 91 ARG A C 1
ATOM 736 O O . ARG A 1 91 ? 21.351 -1.191 -22.833 1.00 92.25 91 ARG A O 1
ATOM 743 N N . ARG A 1 92 ? 21.334 -1.516 -25.058 1.00 94.44 92 ARG A N 1
ATOM 744 C CA . ARG A 1 92 ? 19.872 -1.488 -25.190 1.00 94.44 92 ARG A CA 1
ATOM 745 C C . ARG A 1 92 ? 19.213 -2.661 -24.471 1.00 94.44 92 ARG A C 1
ATOM 747 O O . ARG A 1 92 ? 18.221 -2.444 -23.776 1.00 94.44 92 ARG A O 1
ATOM 754 N N . VAL A 1 93 ? 19.786 -3.859 -24.587 1.00 94.19 93 VAL A N 1
ATOM 755 C CA . VAL A 1 93 ? 19.332 -5.057 -23.865 1.00 94.19 93 VAL A CA 1
ATOM 756 C C . VAL A 1 93 ? 19.418 -4.832 -22.354 1.00 94.19 93 VAL A C 1
ATOM 758 O O . VAL A 1 93 ? 18.409 -4.982 -21.665 1.00 94.19 93 VAL A O 1
ATOM 761 N N . LYS A 1 94 ? 20.561 -4.343 -21.850 1.00 96.00 94 LYS A N 1
ATOM 762 C CA . LYS A 1 94 ? 20.749 -4.046 -20.419 1.00 96.00 94 LYS A CA 1
ATOM 763 C C . LYS A 1 94 ? 19.742 -3.020 -19.884 1.00 96.00 94 LYS A C 1
ATOM 765 O O . LYS A 1 94 ? 19.208 -3.181 -18.786 1.00 96.00 94 LYS A O 1
ATOM 770 N N . ASN A 1 95 ? 19.448 -1.962 -20.645 1.00 96.06 95 ASN A N 1
ATOM 771 C CA . ASN A 1 95 ? 18.430 -0.980 -20.256 1.00 96.06 95 ASN A CA 1
ATOM 772 C C . ASN A 1 95 ? 17.018 -1.585 -20.223 1.00 96.06 95 ASN A C 1
ATOM 774 O O . ASN A 1 95 ? 16.267 -1.304 -19.292 1.00 96.06 95 ASN A O 1
ATOM 778 N N . ASN A 1 96 ? 16.666 -2.430 -21.194 1.00 96.75 96 ASN A N 1
ATOM 779 C CA . ASN A 1 96 ? 15.366 -3.099 -21.216 1.00 96.75 96 ASN A CA 1
ATOM 780 C C . ASN A 1 96 ? 15.203 -4.044 -20.019 1.00 96.75 96 ASN A C 1
ATOM 782 O O . ASN A 1 96 ? 14.155 -4.042 -19.373 1.00 96.75 96 ASN A O 1
ATOM 786 N N . GLU A 1 97 ? 16.252 -4.796 -19.684 1.00 97.44 97 GLU A N 1
ATOM 787 C CA . GLU A 1 97 ? 16.277 -5.653 -18.498 1.00 97.44 97 GLU A CA 1
ATOM 788 C C . GLU A 1 97 ? 16.136 -4.827 -17.210 1.00 97.44 97 GLU A C 1
ATOM 790 O O . GLU A 1 97 ? 15.280 -5.113 -16.370 1.00 97.44 97 GLU A O 1
ATOM 795 N N . SER A 1 98 ? 16.893 -3.732 -17.093 1.00 96.38 98 SER A N 1
ATOM 796 C CA . SER A 1 98 ? 16.799 -2.805 -15.956 1.00 96.38 98 SER A CA 1
ATOM 797 C C . SER A 1 98 ? 15.394 -2.210 -15.821 1.00 96.38 98 SER A C 1
ATOM 799 O O . SER A 1 98 ? 14.852 -2.126 -14.719 1.00 96.38 98 SER A O 1
ATOM 801 N N . ALA A 1 99 ? 14.769 -1.830 -16.938 1.00 97.69 99 ALA A N 1
ATOM 802 C CA . ALA A 1 99 ? 13.413 -1.293 -16.961 1.00 97.69 99 ALA A CA 1
ATOM 803 C C . ALA A 1 99 ? 12.377 -2.344 -16.538 1.00 97.69 99 ALA A C 1
ATOM 805 O O . ALA A 1 99 ? 11.461 -2.022 -15.779 1.00 97.69 99 ALA A O 1
ATOM 806 N N . LYS A 1 100 ? 12.531 -3.602 -16.976 1.00 98.00 100 LYS A N 1
ATOM 807 C CA . LYS A 1 100 ? 11.689 -4.720 -16.527 1.00 98.00 100 LYS A CA 1
ATOM 808 C C . LYS A 1 100 ? 11.820 -4.920 -15.015 1.00 98.00 100 LYS A C 1
ATOM 810 O O . LYS A 1 100 ? 10.809 -4.891 -14.318 1.00 98.00 100 LYS A O 1
ATOM 815 N N . ARG A 1 101 ? 13.051 -5.003 -14.500 1.00 97.81 101 ARG A N 1
ATOM 816 C CA . ARG A 1 101 ? 13.327 -5.157 -13.063 1.00 97.81 101 ARG A CA 1
ATOM 817 C C . ARG A 1 101 ? 12.772 -3.996 -12.236 1.00 97.81 101 ARG A C 1
ATOM 819 O O . ARG A 1 101 ? 12.201 -4.218 -11.174 1.00 97.81 101 ARG A O 1
ATOM 826 N N . SER A 1 102 ? 12.896 -2.763 -12.729 1.00 98.00 102 SER A N 1
ATOM 827 C CA . SER A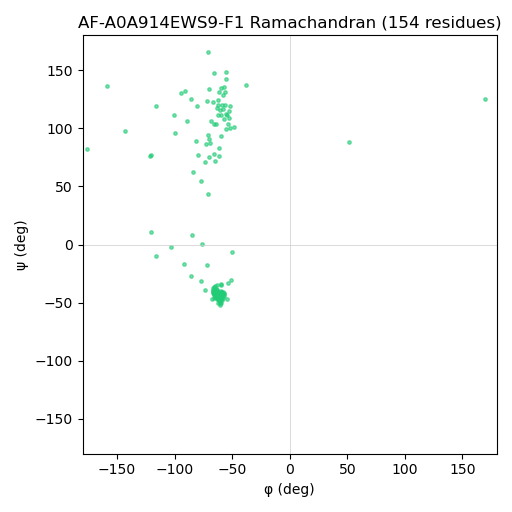 1 102 ? 12.338 -1.570 -12.079 1.00 98.00 102 SER A CA 1
ATOM 828 C C . SER A 1 102 ? 10.809 -1.626 -11.993 1.00 98.00 102 SER A C 1
ATOM 830 O O . SER A 1 102 ? 10.238 -1.358 -10.935 1.00 98.00 102 SER A O 1
ATOM 832 N N . ARG A 1 103 ? 10.139 -2.042 -13.076 1.00 98.31 103 ARG A N 1
ATOM 833 C CA . ARG A 1 103 ? 8.680 -2.226 -13.095 1.00 98.31 103 ARG A CA 1
ATOM 834 C C . ARG A 1 103 ? 8.230 -3.311 -12.119 1.00 98.31 103 ARG A C 1
ATOM 836 O O . ARG A 1 103 ? 7.276 -3.092 -11.384 1.00 98.31 103 ARG A O 1
ATOM 843 N N . GLU A 1 104 ? 8.921 -4.447 -12.085 1.00 98.06 104 GLU A N 1
ATOM 844 C CA . GLU A 1 104 ? 8.616 -5.538 -11.152 1.00 98.06 104 GLU A CA 1
ATOM 845 C C . GLU A 1 104 ? 8.849 -5.134 -9.694 1.00 98.06 104 GLU A C 1
ATOM 847 O O . GLU A 1 104 ? 8.035 -5.457 -8.836 1.00 98.06 104 GLU A O 1
ATOM 852 N N . ALA A 1 105 ? 9.913 -4.380 -9.403 1.00 97.56 105 ALA A N 1
ATOM 853 C CA . ALA A 1 105 ? 10.167 -3.863 -8.061 1.00 97.56 105 ALA A CA 1
ATOM 854 C C . ALA A 1 105 ? 9.055 -2.914 -7.590 1.00 97.56 105 ALA A C 1
ATOM 856 O O . ALA A 1 105 ? 8.609 -3.012 -6.448 1.00 97.56 105 ALA A O 1
ATOM 857 N N . ARG A 1 106 ? 8.577 -2.026 -8.473 1.00 97.50 106 ARG A N 1
ATOM 858 C CA . ARG A 1 106 ? 7.435 -1.154 -8.178 1.00 97.50 106 ARG A CA 1
ATOM 859 C C . ARG A 1 106 ? 6.165 -1.964 -7.927 1.00 97.50 106 ARG A C 1
ATOM 861 O O . ARG A 1 106 ? 5.514 -1.736 -6.915 1.00 97.50 106 ARG A O 1
ATOM 868 N N . ARG A 1 107 ? 5.867 -2.929 -8.803 1.00 97.56 107 ARG A N 1
ATOM 869 C CA . ARG A 1 107 ? 4.690 -3.794 -8.671 1.00 97.56 107 ARG A CA 1
ATOM 870 C C . ARG A 1 107 ? 4.705 -4.562 -7.351 1.00 97.56 107 ARG A C 1
ATOM 872 O O . ARG A 1 107 ? 3.732 -4.498 -6.621 1.00 97.56 107 ARG A O 1
ATOM 879 N N . ARG A 1 108 ? 5.831 -5.190 -6.995 1.00 97.19 108 ARG A N 1
ATOM 880 C CA . ARG A 1 108 ? 5.973 -5.912 -5.721 1.00 97.19 108 ARG A CA 1
ATOM 881 C C . ARG A 1 108 ? 5.708 -5.008 -4.516 1.00 97.19 108 ARG A C 1
ATOM 883 O O . ARG A 1 108 ? 5.067 -5.430 -3.566 1.00 97.19 108 ARG A O 1
ATOM 890 N N . LYS A 1 109 ? 6.194 -3.762 -4.551 1.00 96.38 109 LYS A N 1
ATOM 891 C CA . LYS A 1 109 ? 5.961 -2.790 -3.474 1.00 96.38 109 LYS A CA 1
ATOM 892 C C . LYS A 1 109 ? 4.486 -2.389 -3.369 1.00 96.38 109 LYS A C 1
ATOM 894 O O . LYS A 1 109 ? 3.999 -2.157 -2.269 1.00 96.38 109 LYS A O 1
ATOM 899 N N . GLU A 1 110 ? 3.796 -2.260 -4.498 1.00 94.62 110 GLU A N 1
ATOM 900 C CA . GLU A 1 110 ? 2.353 -1.998 -4.534 1.00 94.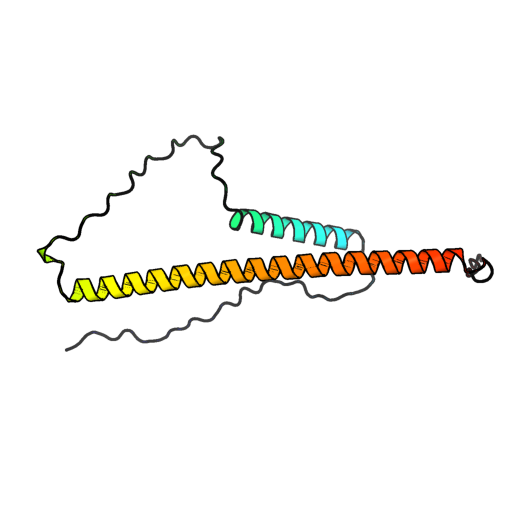62 110 GLU A CA 1
ATOM 901 C C . GLU A 1 110 ? 1.574 -3.217 -3.998 1.00 94.62 110 GLU A C 1
ATOM 903 O O . GLU A 1 110 ? 0.793 -3.063 -3.065 1.00 94.62 110 GLU A O 1
ATOM 908 N N . GLU A 1 111 ? 1.902 -4.432 -4.449 1.00 97.50 111 GLU A N 1
ATOM 909 C CA . GLU A 1 111 ? 1.324 -5.693 -3.951 1.00 97.50 111 GLU A CA 1
ATOM 910 C C . GLU A 1 111 ? 1.523 -5.881 -2.434 1.00 97.50 111 GLU A C 1
ATOM 912 O O . GLU A 1 111 ? 0.597 -6.272 -1.726 1.00 97.50 111 GLU A O 1
ATOM 917 N N . GLU A 1 112 ? 2.709 -5.567 -1.904 1.00 97.31 112 GLU A N 1
ATOM 918 C CA . GLU A 1 112 ? 3.000 -5.627 -0.465 1.00 97.31 1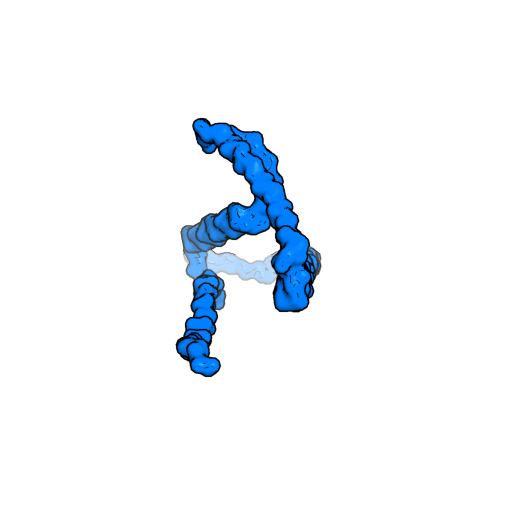12 GLU A CA 1
ATOM 919 C C . GLU A 1 112 ? 2.123 -4.651 0.337 1.00 97.31 112 GLU A C 1
ATOM 921 O O . GLU A 1 112 ? 1.612 -4.994 1.409 1.00 97.31 112 GLU A O 1
ATOM 926 N N . LYS A 1 113 ? 1.905 -3.436 -0.186 1.00 93.25 113 LYS A N 1
ATOM 927 C CA . LYS A 1 113 ? 1.003 -2.460 0.443 1.00 93.25 113 LYS A CA 1
ATOM 928 C C . LYS A 1 113 ? -0.433 -2.975 0.457 1.00 93.25 113 LYS A C 1
ATOM 930 O O . LYS A 1 113 ? -1.074 -2.888 1.503 1.00 93.25 113 LYS A O 1
ATOM 935 N N . ASP A 1 114 ? -0.910 -3.531 -0.651 1.00 95.38 114 ASP A N 1
ATOM 936 C CA . ASP A 1 114 ? -2.274 -4.056 -0.760 1.00 95.38 114 ASP A CA 1
ATOM 937 C C . ASP A 1 114 ? -2.499 -5.214 0.220 1.00 95.38 114 ASP A C 1
ATOM 939 O O . ASP A 1 114 ? -3.467 -5.209 0.983 1.00 95.38 114 ASP A O 1
ATOM 943 N N . GLN A 1 115 ? -1.548 -6.150 0.308 1.00 97.94 115 GLN A N 1
ATOM 944 C CA . GLN A 1 115 ? -1.586 -7.236 1.294 1.00 97.94 115 GLN A CA 1
ATOM 945 C C . GLN A 1 115 ? -1.633 -6.707 2.731 1.00 97.94 115 GLN A C 1
ATOM 947 O O . GLN A 1 115 ? -2.399 -7.208 3.563 1.00 97.94 115 GLN A O 1
ATOM 952 N N . LYS A 1 116 ? -0.840 -5.672 3.041 1.00 97.19 116 LYS A N 1
ATOM 953 C CA . LYS A 1 116 ? -0.839 -5.062 4.374 1.00 97.19 116 LYS A CA 1
ATOM 954 C C . LYS A 1 116 ? -2.180 -4.407 4.699 1.00 97.19 116 LYS A C 1
ATOM 956 O O . LYS A 1 116 ? -2.661 -4.579 5.819 1.00 97.19 116 LYS A O 1
ATOM 961 N N . ILE A 1 117 ? -2.781 -3.692 3.748 1.00 97.31 117 ILE A N 1
ATOM 962 C CA . ILE A 1 117 ? -4.105 -3.074 3.905 1.00 97.31 117 ILE A CA 1
ATOM 963 C C . ILE A 1 117 ? -5.153 -4.156 4.176 1.00 97.31 117 ILE A C 1
ATOM 965 O O . ILE A 1 117 ? -5.821 -4.100 5.205 1.00 97.31 117 ILE A O 1
ATOM 969 N N . MET A 1 118 ? -5.218 -5.196 3.341 1.00 97.50 118 MET A N 1
ATOM 970 C CA . MET A 1 118 ? -6.169 -6.302 3.512 1.00 97.50 118 MET A CA 1
ATOM 971 C C . MET A 1 118 ? -6.034 -6.992 4.877 1.00 97.50 118 MET A C 1
ATOM 973 O O . MET A 1 118 ? -7.032 -7.313 5.531 1.00 97.50 118 MET A O 1
ATOM 977 N N . SER A 1 119 ? -4.796 -7.215 5.328 1.00 98.06 119 SER A N 1
ATOM 978 C CA . SER A 1 119 ? -4.523 -7.800 6.642 1.00 98.06 119 SER A CA 1
ATOM 979 C C . SER A 1 119 ? -5.023 -6.902 7.777 1.00 98.06 119 SER A C 1
ATOM 981 O O . SER A 1 119 ? -5.689 -7.389 8.691 1.00 98.06 119 SER A O 1
ATOM 983 N N . LEU A 1 120 ? -4.748 -5.595 7.713 1.00 97.94 120 LEU A N 1
ATOM 984 C CA . LEU A 1 120 ? -5.192 -4.635 8.726 1.00 97.94 120 LEU A CA 1
ATOM 985 C C . LEU A 1 120 ? -6.717 -4.507 8.764 1.00 97.94 120 LEU A C 1
ATOM 987 O O . LEU A 1 120 ? -7.301 -4.547 9.843 1.00 97.94 120 LEU A O 1
ATOM 991 N N . GLU A 1 121 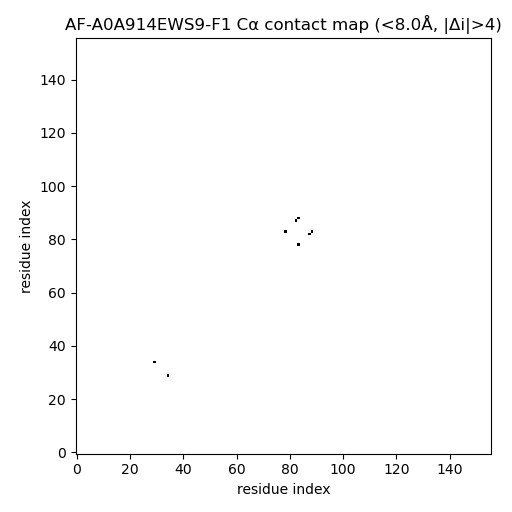? -7.375 -4.418 7.612 1.00 97.38 121 GLU A N 1
ATOM 992 C CA . GLU A 1 121 ? -8.838 -4.372 7.534 1.00 97.38 121 GLU A CA 1
ATOM 993 C C . GLU A 1 121 ? -9.481 -5.621 8.144 1.00 97.38 121 GLU A C 1
ATOM 995 O O . GLU A 1 121 ? -10.480 -5.531 8.859 1.00 97.38 121 GLU A O 1
ATOM 1000 N N . THR A 1 122 ? -8.890 -6.792 7.897 1.00 98.19 122 THR A N 1
ATOM 1001 C CA . THR A 1 122 ? -9.356 -8.056 8.480 1.00 98.19 122 THR A CA 1
ATOM 1002 C C . THR A 1 122 ? -9.207 -8.056 9.999 1.00 98.19 122 THR A C 1
ATOM 1004 O O . THR A 1 122 ? -10.150 -8.416 10.701 1.00 98.19 122 THR A O 1
ATOM 1007 N N . GLN A 1 123 ? -8.066 -7.592 10.514 1.00 98.12 123 GLN A N 1
ATOM 1008 C CA . GLN A 1 123 ? -7.831 -7.474 11.954 1.00 98.12 123 GLN A CA 1
ATOM 1009 C C . GLN A 1 123 ? -8.798 -6.486 12.615 1.00 98.12 123 GLN A C 1
ATOM 1011 O O . GLN A 1 123 ? -9.359 -6.797 13.660 1.00 98.12 123 GLN A O 1
ATOM 1016 N N . ILE A 1 124 ? -9.051 -5.328 11.997 1.00 98.06 124 ILE A N 1
ATOM 1017 C CA . ILE A 1 124 ? -10.005 -4.335 12.513 1.00 98.06 124 ILE A CA 1
ATOM 1018 C C . ILE A 1 124 ? -11.408 -4.936 12.608 1.00 98.06 124 ILE A C 1
ATOM 1020 O O . ILE A 1 124 ? -12.057 -4.797 13.643 1.00 98.06 124 ILE A O 1
ATOM 1024 N N . ARG A 1 125 ? -11.870 -5.637 11.562 1.00 97.81 125 ARG A N 1
ATOM 1025 C CA . ARG A 1 125 ? -13.179 -6.310 11.585 1.00 97.81 125 ARG A CA 1
ATOM 1026 C C . ARG A 1 125 ? -13.265 -7.337 12.710 1.00 97.81 125 ARG A C 1
ATOM 1028 O O . ARG A 1 125 ? -14.244 -7.334 13.450 1.00 97.81 125 ARG A O 1
ATOM 1035 N N . PHE A 1 126 ? -12.238 -8.170 12.860 1.00 98.25 126 PHE A N 1
ATOM 1036 C CA . PHE A 1 126 ? -12.176 -9.171 13.922 1.00 98.25 126 PHE A CA 1
ATOM 1037 C C . PHE A 1 126 ? -12.220 -8.530 15.318 1.00 98.25 126 PHE A C 1
ATOM 1039 O O . PHE A 1 126 ? -13.039 -8.902 16.154 1.00 98.25 126 PHE A O 1
ATOM 1046 N N . LEU A 1 127 ? -11.398 -7.506 15.557 1.00 98.19 127 LEU A N 1
ATOM 1047 C CA . LEU A 1 127 ? -11.362 -6.798 16.837 1.00 98.19 127 LEU A CA 1
ATOM 1048 C C . LEU A 1 127 ? -12.673 -6.067 17.140 1.00 98.19 127 LEU A C 1
ATOM 1050 O O . LEU A 1 127 ? -13.074 -6.002 18.301 1.00 98.19 127 LEU A O 1
ATOM 1054 N N . ALA A 1 128 ? -13.346 -5.513 16.130 1.00 97.69 128 ALA A N 1
ATOM 1055 C CA . ALA A 1 128 ? -14.645 -4.870 16.300 1.00 97.69 128 ALA A CA 1
ATOM 1056 C C . ALA A 1 128 ? -15.726 -5.882 16.712 1.00 97.69 128 ALA A C 1
ATOM 1058 O O . ALA A 1 128 ? -16.498 -5.605 17.629 1.00 97.69 128 ALA A O 1
ATOM 1059 N N . GLN A 1 129 ? -15.740 -7.063 16.085 1.00 98.06 129 GLN A N 1
ATOM 1060 C CA . GLN A 1 129 ? -16.640 -8.160 16.452 1.00 98.06 129 GLN A CA 1
ATOM 1061 C C . GLN A 1 129 ? -16.389 -8.633 17.885 1.00 98.06 129 GLN A C 1
ATOM 1063 O O . GLN A 1 129 ? -17.330 -8.743 18.668 1.00 98.06 129 GLN A O 1
ATOM 1068 N N . GLU A 1 130 ? -15.127 -8.844 18.258 1.00 97.81 130 GLU A N 1
ATOM 1069 C CA . GLU A 1 130 ? -14.782 -9.304 19.603 1.00 97.81 130 GLU A CA 1
ATOM 1070 C C . GLU A 1 130 ? -15.113 -8.255 20.674 1.00 97.81 130 GLU A C 1
ATOM 1072 O O . GLU A 1 130 ? -15.685 -8.578 21.713 1.00 97.81 130 GLU A O 1
ATOM 1077 N N . ASN A 1 131 ? -14.845 -6.973 20.404 1.00 97.62 131 ASN A N 1
ATOM 1078 C CA . ASN A 1 131 ? -15.258 -5.884 21.290 1.00 97.62 131 ASN A CA 1
ATOM 1079 C C . ASN A 1 131 ? -16.774 -5.833 21.473 1.00 97.62 131 ASN A C 1
ATOM 1081 O O . ASN A 1 131 ? -17.248 -5.591 22.581 1.00 97.62 131 ASN A O 1
ATOM 1085 N N . HIS A 1 132 ? -17.533 -6.021 20.394 1.00 97.50 132 HIS A N 1
ATOM 1086 C CA . HIS A 1 132 ? -18.986 -6.050 20.466 1.00 97.50 132 HIS A CA 1
ATOM 1087 C C . HIS A 1 132 ? -19.464 -7.209 21.348 1.00 97.50 132 HIS A C 1
ATOM 1089 O O . HIS A 1 132 ? -20.175 -6.966 22.321 1.00 97.50 132 HIS A O 1
ATOM 1095 N N . ARG A 1 133 ? -18.959 -8.424 21.103 1.00 97.62 133 ARG A N 1
ATOM 1096 C CA . ARG A 1 133 ? -19.253 -9.623 21.902 1.00 97.62 133 ARG A CA 1
ATOM 1097 C C . ARG A 1 133 ? -18.952 -9.418 23.390 1.00 97.62 133 ARG A C 1
ATOM 1099 O O . ARG A 1 133 ? -19.764 -9.756 24.246 1.00 97.62 133 ARG A O 1
ATOM 1106 N N . LEU A 1 134 ? -17.791 -8.853 23.719 1.00 96.81 134 LEU A N 1
ATOM 1107 C CA . LEU A 1 134 ? -17.404 -8.587 25.108 1.00 96.81 134 LEU A CA 1
ATOM 1108 C C . LEU A 1 134 ? -18.294 -7.525 25.764 1.00 96.81 134 LEU A C 1
ATOM 1110 O O . LEU A 1 134 ? -18.660 -7.664 26.929 1.00 96.81 134 LEU A O 1
ATOM 1114 N N . ARG A 1 135 ? -18.679 -6.477 25.026 1.00 96.25 135 ARG A N 1
ATOM 1115 C CA . ARG A 1 135 ? -19.613 -5.453 25.521 1.00 96.25 135 ARG A CA 1
ATOM 1116 C C . ARG A 1 135 ? -20.982 -6.044 25.830 1.00 96.25 135 ARG A C 1
ATOM 1118 O O . ARG A 1 135 ? -21.533 -5.717 26.875 1.00 96.25 135 ARG A O 1
ATOM 1125 N N . GLU A 1 136 ? -21.497 -6.927 24.978 1.00 95.25 136 GLU A N 1
ATOM 1126 C CA . GLU A 1 136 ? -22.750 -7.645 25.235 1.00 95.25 136 GLU A CA 1
ATOM 1127 C C . GLU A 1 136 ? -22.650 -8.523 26.486 1.00 95.25 136 GLU A C 1
ATOM 1129 O O . GLU A 1 136 ? -23.542 -8.493 27.329 1.00 95.25 136 GLU A O 1
ATOM 1134 N N . GLN A 1 137 ? -21.540 -9.248 26.665 1.00 93.88 137 GLN A N 1
ATOM 1135 C CA . GLN A 1 137 ? -21.317 -10.062 27.864 1.00 93.88 137 GLN A CA 1
ATOM 1136 C C . GLN A 1 137 ? -21.272 -9.226 29.144 1.00 93.88 137 GLN A C 1
ATOM 1138 O O . GLN A 1 137 ? -21.890 -9.602 30.138 1.00 93.88 137 GLN A O 1
ATOM 1143 N N . LEU A 1 138 ? -20.583 -8.083 29.122 1.00 91.69 138 LEU A N 1
ATOM 1144 C CA . LEU A 1 138 ? -20.527 -7.169 30.264 1.00 91.69 138 LEU A CA 1
ATOM 1145 C C . LEU A 1 138 ? -21.888 -6.532 30.556 1.00 91.69 138 LEU A C 1
ATOM 1147 O O . LEU A 1 138 ? -22.258 -6.400 31.718 1.00 91.69 138 LEU A O 1
ATOM 1151 N N . GLN A 1 139 ? -22.646 -6.158 29.523 1.00 90.75 139 GLN A N 1
ATOM 1152 C CA . GLN A 1 139 ? -24.005 -5.634 29.683 1.00 90.75 139 GLN A CA 1
ATOM 1153 C C . GLN A 1 139 ? -24.944 -6.685 30.270 1.00 90.75 139 GLN A C 1
ATOM 1155 O O . GLN A 1 139 ? -25.684 -6.386 31.204 1.00 90.75 139 GLN A O 1
ATOM 1160 N N . PHE A 1 140 ? -24.882 -7.916 29.763 1.00 90.31 140 PHE A N 1
ATOM 1161 C CA . PHE A 1 140 ? -25.637 -9.036 30.305 1.00 90.31 140 PHE A CA 1
ATOM 1162 C C . PHE A 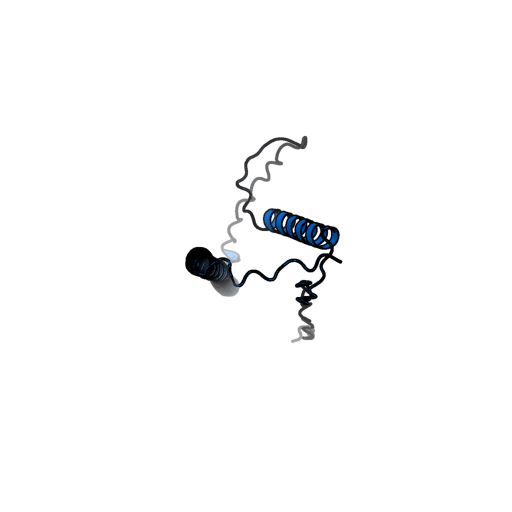1 140 ? -25.265 -9.280 31.769 1.00 90.31 140 PHE A C 1
ATOM 1164 O O . PHE A 1 140 ? -26.138 -9.293 32.627 1.00 90.31 140 PHE A O 1
ATOM 1171 N N . GLN A 1 141 ? -23.972 -9.368 32.091 1.00 88.12 141 GLN A N 1
ATOM 1172 C CA . GLN A 1 141 ? -23.512 -9.529 33.469 1.00 88.12 141 GLN A CA 1
ATOM 1173 C C . GLN A 1 141 ? -23.996 -8.384 34.373 1.00 88.12 141 GLN A C 1
ATOM 1175 O O . GLN A 1 141 ? -24.481 -8.644 35.469 1.00 88.12 141 GLN A O 1
ATOM 1180 N N . ALA A 1 142 ? -23.923 -7.132 33.916 1.00 85.94 142 ALA A N 1
ATOM 1181 C CA . ALA A 1 142 ? -24.419 -5.980 34.665 1.00 85.94 142 ALA A CA 1
ATOM 1182 C C . ALA A 1 142 ? -25.941 -6.029 34.892 1.00 85.94 142 ALA A C 1
ATOM 1184 O O . ALA A 1 142 ? -26.407 -5.612 35.947 1.00 85.94 142 ALA A O 1
ATOM 1185 N N . ALA A 1 143 ? -26.710 -6.554 33.934 1.00 83.69 143 ALA A N 1
ATOM 1186 C CA . ALA A 1 143 ? -28.158 -6.714 34.057 1.00 83.69 143 ALA A CA 1
ATOM 1187 C C . ALA A 1 143 ? -28.563 -7.909 34.941 1.00 83.69 143 ALA A C 1
ATOM 1189 O O . ALA A 1 143 ? -29.614 -7.876 35.576 1.00 83.69 143 ALA A O 1
ATOM 1190 N N . CYS A 1 144 ? -27.757 -8.974 34.968 1.00 81.69 144 CYS A N 1
ATOM 1191 C CA . CYS A 1 144 ? -28.050 -10.210 35.700 1.00 81.69 144 CYS A CA 1
ATOM 1192 C C . CYS A 1 144 ? -27.499 -10.234 37.133 1.00 81.69 144 CYS A C 1
ATOM 1194 O O . CYS A 1 144 ? -27.931 -11.066 37.931 1.00 81.69 144 CYS A O 1
ATOM 1196 N N . MET A 1 145 ? -26.551 -9.359 37.474 1.00 68.75 145 MET A N 1
ATOM 1197 C CA . MET A 1 145 ? -26.031 -9.233 38.837 1.00 68.75 145 MET A CA 1
ATOM 1198 C C . MET A 1 145 ? -26.933 -8.284 39.653 1.00 68.75 145 MET A C 1
ATOM 1200 O O . MET A 1 145 ? -27.159 -7.151 39.231 1.00 68.75 145 MET A O 1
ATOM 1204 N N . PRO A 1 146 ? -27.462 -8.703 40.819 1.00 61.31 146 PRO A N 1
ATOM 1205 C CA . PRO A 1 146 ? -28.334 -7.861 41.636 1.00 61.31 146 PRO A CA 1
ATOM 1206 C C . PRO A 1 146 ? -27.588 -6.643 42.212 1.00 61.31 146 PRO A C 1
ATOM 1208 O O . PRO A 1 146 ? -26.414 -6.731 42.572 1.00 61.31 146 PRO A O 1
ATOM 1211 N N . ASN A 1 147 ? -28.307 -5.522 42.373 1.00 58.00 147 ASN A N 1
ATOM 1212 C CA . ASN A 1 147 ? -27.860 -4.224 42.925 1.00 58.00 147 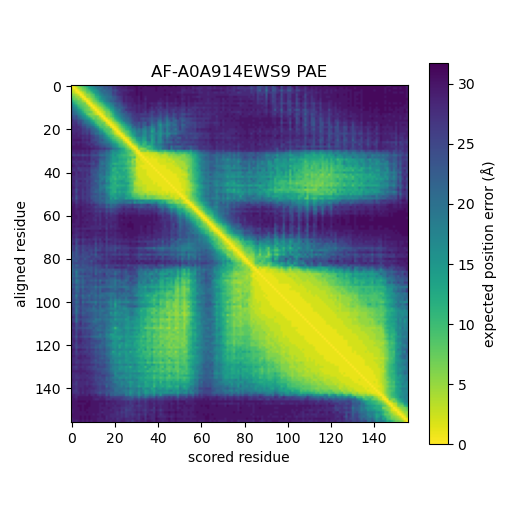ASN A CA 1
ATOM 1213 C C . ASN A 1 147 ? -27.114 -4.272 44.282 1.00 58.00 147 ASN A C 1
ATOM 1215 O O . ASN A 1 147 ? -26.606 -3.251 44.737 1.00 58.00 147 ASN A O 1
ATOM 1219 N N . SER A 1 148 ? -27.025 -5.423 44.951 1.00 55.50 148 SER A N 1
ATOM 1220 C CA . SER A 1 148 ? -26.437 -5.580 46.288 1.00 55.50 148 SER A CA 1
ATOM 1221 C C . SER A 1 148 ? -24.901 -5.553 46.337 1.00 55.50 148 SER A C 1
ATOM 1223 O O . SER A 1 148 ? -24.338 -5.694 47.417 1.00 55.50 148 SER A O 1
ATOM 1225 N N . LEU A 1 149 ? -24.215 -5.386 45.201 1.00 55.88 149 LEU A N 1
ATOM 1226 C CA . LEU A 1 149 ? -22.749 -5.272 45.119 1.00 55.88 149 LEU A CA 1
ATOM 1227 C C . LEU A 1 149 ? -22.271 -3.952 44.495 1.00 55.88 149 LEU A C 1
ATOM 1229 O O . LEU A 1 149 ? -21.082 -3.810 44.208 1.00 55.88 149 LEU A O 1
ATOM 1233 N N . GLN A 1 150 ? -23.160 -2.972 44.293 1.00 59.69 150 GLN A N 1
ATOM 1234 C CA . GLN A 1 150 ? -22.696 -1.626 43.968 1.00 59.69 150 GLN A CA 1
ATOM 1235 C C . GLN A 1 150 ? -21.953 -1.058 45.188 1.00 59.69 150 GLN A C 1
ATOM 1237 O O . GLN A 1 150 ? -22.540 -1.013 46.274 1.00 59.69 150 GLN A O 1
ATOM 1242 N N . PRO A 1 151 ? -20.672 -0.655 45.057 1.00 57.72 151 PRO A N 1
ATOM 1243 C CA . PRO A 1 151 ? -19.972 0.006 46.146 1.00 57.72 151 PRO A CA 1
ATOM 1244 C C . PRO A 1 151 ? -20.761 1.263 46.514 1.00 57.72 151 PRO A C 1
ATOM 1246 O O . PRO A 1 151 ? -20.957 2.149 45.681 1.00 57.72 151 PRO A O 1
ATOM 1249 N N . GLN A 1 152 ? -21.266 1.293 47.748 1.00 59.69 152 GLN A N 1
ATOM 1250 C CA . GLN A 1 152 ? -21.994 2.440 48.273 1.00 59.69 152 GLN A CA 1
ATOM 1251 C C . GLN A 1 152 ? -21.073 3.662 48.183 1.00 59.69 152 GLN A C 1
ATOM 1253 O O . GLN A 1 152 ? -19.923 3.570 48.630 1.00 59.69 152 GLN A O 1
ATOM 1258 N N . PRO A 1 153 ? -21.521 4.786 47.598 1.00 58.16 153 PRO A N 1
ATOM 1259 C CA . PRO A 1 153 ? -20.731 6.003 47.612 1.00 58.16 153 PRO A CA 1
ATOM 1260 C C . PRO A 1 153 ? -20.471 6.387 49.070 1.00 58.16 153 PRO A C 1
ATOM 1262 O O . PRO A 1 153 ? -21.398 6.591 49.855 1.00 58.16 153 PRO A O 1
ATOM 1265 N N . PHE A 1 154 ? -19.192 6.440 49.433 1.00 63.12 154 PHE A N 1
ATOM 1266 C CA . PHE A 1 154 ? -18.746 6.908 50.736 1.00 63.12 154 PHE A CA 1
ATOM 1267 C C . PHE A 1 154 ? -18.939 8.428 50.756 1.00 63.12 154 PHE A C 1
ATOM 1269 O O . PHE A 1 154 ? -18.059 9.185 50.354 1.00 63.12 154 PHE A O 1
ATOM 1276 N N . TYR A 1 155 ? -20.135 8.878 51.127 1.00 60.16 155 TYR A N 1
ATOM 1277 C CA . TYR A 1 155 ? -20.362 10.279 51.453 1.00 60.16 155 TYR A CA 1
ATOM 1278 C C . TYR A 1 155 ? -19.878 10.508 52.891 1.00 60.16 155 TYR A C 1
ATOM 1280 O O . TYR A 1 155 ? -20.354 9.861 53.825 1.00 60.16 155 TYR A O 1
ATOM 1288 N N . SER A 1 156 ? -18.893 11.391 53.050 1.00 58.00 156 SER A N 1
ATOM 1289 C CA . SER A 1 156 ? -18.455 11.989 54.318 1.00 58.00 156 SER A CA 1
ATOM 1290 C C . SER A 1 156 ? -18.481 13.500 54.170 1.00 58.00 156 SER A C 1
ATOM 1292 O O . SER A 1 156 ? -18.099 13.971 53.074 1.00 58.00 156 SER A O 1
#

Foldseek 3Di:
DDDDDDDPPPPPDPPPPPPCPDPPDDDPDDDPVNVVVVVVVVVVVVVVVCVVPPPPPPPDDDDDPDDPPPPPPPDPDDDDPVPPDPVVVVVVVVVVVVVVVVVVVVVVVVVVVVVVVVVVVVVVVVVVVVVVVVVVVVVVVVVPDDPPPDPDPPDD

Mean predicted aligned error: 18.15 Å

Sequence (156 aa):
MVWPGVDSTNNYSPQTATSNFFPVGFKTDENAKDIQQRQYAFAQTYAQYLNFHTPQRSSSTLSSTHPPSNIKKKEPKKVPEKEKTEEYRARRVKNNESAKRSREARRRKEEEKDQKIMSLETQIRFLAQENHRLREQLQFQAACMPNSLQPQPFYS